Protein AF-H9F7H3-F1 (afdb_monomer)

InterPro domains:
  IPR000157 Toll/interleukin-1 receptor homology (TIR) domain [PF01582] (1-124)
  IPR000157 Toll/interleukin-1 receptor homology (TIR) domain [PS50104] (1-115)
  IPR000157 Toll/interleukin-1 receptor homology (TIR) domain [SM00255] (1-116)
  IPR035897 Toll/interleukin-1 receptor homology (TIR) domain superfamily [G3DSA:3.40.50.10140] (1-124)
  IPR035897 Toll/interleukin-1 receptor homology (TIR) domain superfamily [SSF52200] (2-114)

Structure (mmCIF, N/CA/C/O backbone):
data_AF-H9F7H3-F1
#
_entry.id   AF-H9F7H3-F1
#
loop_
_atom_site.group_PDB
_atom_site.id
_atom_site.type_symbol
_atom_site.label_atom_id
_atom_site.label_alt_id
_atom_site.label_comp_id
_atom_site.label_asym_id
_atom_site.label_entity_id
_atom_site.label_seq_id
_atom_site.pdbx_PDB_ins_code
_atom_site.Cartn_x
_atom_site.Cartn_y
_atom_site.Cartn_z
_atom_site.occupancy
_atom_site.B_iso_or_equiv
_atom_site.auth_seq_id
_atom_site.auth_comp_id
_atom_site.auth_asym_id
_atom_site.auth_atom_id
_atom_site.pdbx_PDB_model_num
ATOM 1 N N . GLN A 1 1 ? -25.879 -1.742 -9.396 1.00 50.62 1 GLN A N 1
ATOM 2 C CA . GLN A 1 1 ? -24.872 -1.428 -10.436 1.00 50.62 1 GLN A CA 1
ATOM 3 C C . GLN A 1 1 ? -23.527 -1.192 -9.769 1.00 50.62 1 GLN A C 1
ATOM 5 O O . GLN A 1 1 ? -23.482 -0.483 -8.768 1.00 50.62 1 GLN A O 1
ATOM 10 N N . ASN A 1 2 ? -22.461 -1.813 -10.280 1.00 67.69 2 ASN A N 1
ATOM 11 C CA . ASN A 1 2 ? -21.109 -1.614 -9.762 1.00 67.69 2 ASN A CA 1
ATOM 12 C C . ASN A 1 2 ? -20.598 -0.232 -10.203 1.00 67.69 2 ASN A C 1
ATOM 14 O O . ASN A 1 2 ? -20.666 0.097 -11.383 1.00 67.69 2 ASN A O 1
ATOM 18 N N . ARG A 1 3 ? -20.167 0.601 -9.251 1.00 82.81 3 ARG A N 1
ATOM 19 C CA . ARG A 1 3 ? -19.780 2.006 -9.495 1.00 82.81 3 ARG A CA 1
ATOM 20 C C . ARG A 1 3 ? -18.271 2.197 -9.663 1.00 82.81 3 ARG A C 1
ATOM 22 O O . ARG A 1 3 ? -17.821 3.334 -9.800 1.00 82.81 3 ARG A O 1
ATOM 29 N N . PHE A 1 4 ? -17.501 1.115 -9.592 1.00 89.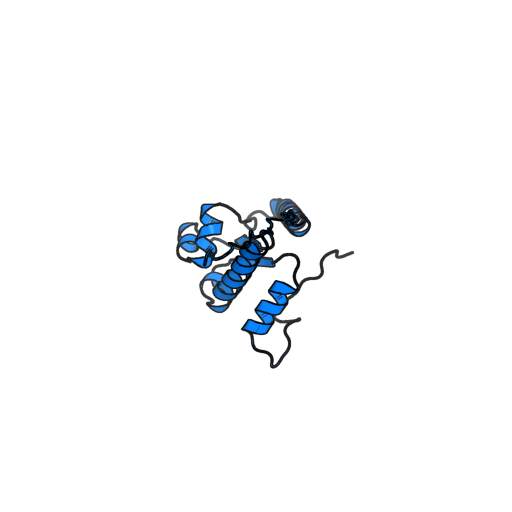62 4 PHE A N 1
ATOM 30 C CA . PHE A 1 4 ? -16.047 1.149 -9.633 1.00 89.62 4 PHE A CA 1
ATOM 31 C C . PHE A 1 4 ? -15.521 0.309 -10.790 1.00 89.62 4 PHE A C 1
ATOM 33 O O . PHE A 1 4 ? -15.837 -0.875 -10.893 1.00 89.62 4 PHE A O 1
ATOM 40 N N . ASN A 1 5 ? -14.669 0.928 -11.602 1.00 91.81 5 ASN A N 1
ATOM 41 C CA . ASN A 1 5 ? -13.799 0.224 -12.532 1.00 91.81 5 ASN A CA 1
ATOM 42 C C . ASN A 1 5 ? -12.477 -0.013 -11.803 1.00 91.81 5 ASN A C 1
ATOM 44 O O . ASN A 1 5 ? -11.889 0.931 -11.272 1.00 91.81 5 ASN A O 1
ATOM 48 N N . LEU A 1 6 ? -12.063 -1.272 -11.718 1.00 92.94 6 LEU A N 1
ATOM 49 C CA . LEU A 1 6 ? -10.855 -1.690 -11.011 1.00 92.94 6 LEU A CA 1
ATOM 50 C C . LEU A 1 6 ? -9.824 -2.149 -12.033 1.00 92.94 6 LEU A C 1
ATOM 52 O O . LEU A 1 6 ? -10.215 -2.806 -12.993 1.00 92.94 6 LEU A O 1
ATOM 56 N N . CYS A 1 7 ? -8.557 -1.821 -11.797 1.00 93.88 7 CYS A N 1
ATOM 57 C CA . CYS A 1 7 ? -7.424 -2.311 -12.572 1.00 93.88 7 CYS A CA 1
ATOM 58 C C . CYS A 1 7 ? -6.719 -3.421 -11.780 1.00 93.88 7 CYS A C 1
ATOM 60 O O . CYS A 1 7 ? -6.399 -3.218 -10.606 1.00 93.88 7 CYS A O 1
ATOM 62 N N . PHE A 1 8 ? -6.509 -4.578 -12.405 1.00 92.25 8 PHE A N 1
ATOM 63 C CA . PHE A 1 8 ? -5.792 -5.715 -11.830 1.00 92.25 8 PHE A CA 1
ATOM 64 C C . PHE A 1 8 ? -4.680 -6.176 -12.765 1.00 92.25 8 PHE A C 1
ATOM 66 O O . PHE A 1 8 ? -4.889 -6.268 -13.970 1.00 92.25 8 PHE A O 1
ATOM 73 N N . GLU A 1 9 ? -3.538 -6.542 -12.187 1.00 89.31 9 GLU A N 1
ATOM 74 C CA . GLU A 1 9 ? -2.376 -7.059 -12.915 1.00 89.31 9 GLU A CA 1
ATOM 75 C C . GLU A 1 9 ? -2.729 -8.229 -13.839 1.00 89.31 9 GLU A C 1
ATOM 77 O O . GLU A 1 9 ? -2.504 -8.157 -15.041 1.00 89.31 9 GLU A O 1
ATOM 82 N N . GLU A 1 10 ? -3.379 -9.266 -13.309 1.00 87.50 10 GLU A N 1
ATOM 83 C CA . GLU A 1 10 ? -3.681 -10.496 -14.058 1.00 87.50 10 GLU A CA 1
ATOM 84 C C . GLU A 1 10 ? -4.645 -10.298 -15.240 1.00 87.50 10 GLU A C 1
ATOM 86 O O . GLU A 1 10 ? -4.743 -11.167 -16.104 1.00 87.50 10 GLU A O 1
ATOM 91 N N . ARG A 1 11 ? -5.393 -9.187 -15.267 1.00 93.06 11 ARG A N 1
ATOM 92 C CA . ARG A 1 11 ? -6.447 -8.949 -16.263 1.00 93.06 11 ARG A CA 1
ATOM 93 C C . ARG A 1 11 ? -6.129 -7.806 -17.215 1.00 93.06 11 ARG A C 1
ATOM 95 O O . ARG A 1 11 ? -6.469 -7.892 -18.389 1.00 93.06 11 ARG A O 1
ATOM 102 N N . ASP A 1 12 ? -5.548 -6.732 -16.693 1.00 93.44 12 ASP A N 1
ATOM 103 C CA . ASP A 1 12 ? -5.489 -5.445 -17.380 1.00 93.44 12 ASP A CA 1
ATOM 104 C C . ASP A 1 12 ? -4.055 -5.060 -17.794 1.00 93.44 12 ASP A C 1
ATOM 106 O O . ASP A 1 12 ? -3.883 -4.066 -18.495 1.00 93.44 12 ASP A O 1
ATOM 110 N N . PHE A 1 13 ? -3.027 -5.823 -17.393 1.00 93.19 13 PHE A N 1
ATOM 111 C CA . PHE A 1 13 ? -1.653 -5.578 -17.846 1.00 93.19 13 PHE A CA 1
ATOM 112 C C . PHE A 1 13 ? -1.448 -6.049 -19.283 1.00 93.19 13 PHE A C 1
ATOM 114 O O . PHE A 1 13 ? -1.951 -7.093 -19.700 1.00 93.19 13 PHE A O 1
ATOM 121 N N . VAL A 1 14 ? -0.666 -5.277 -20.034 1.00 93.06 14 VAL A N 1
ATOM 122 C CA . VAL A 1 14 ? -0.371 -5.554 -21.437 1.00 93.06 14 VAL A CA 1
ATOM 123 C C . VAL A 1 14 ? 0.707 -6.642 -21.521 1.00 93.06 14 VAL A C 1
ATOM 125 O O . VAL A 1 14 ? 1.814 -6.446 -21.006 1.00 93.06 14 VAL A O 1
ATOM 128 N N . PRO A 1 15 ? 0.432 -7.792 -22.167 1.00 91.06 15 PRO A N 1
ATOM 129 C CA . PRO A 1 15 ? 1.436 -8.831 -22.360 1.00 91.06 15 PRO A CA 1
ATOM 130 C C . PRO A 1 15 ? 2.590 -8.337 -23.237 1.00 91.06 15 PRO A C 1
ATOM 132 O O . PRO A 1 15 ? 2.366 -7.690 -24.258 1.00 91.06 15 PRO A O 1
ATOM 135 N N . GLY A 1 16 ? 3.822 -8.686 -22.869 1.00 90.56 16 GLY A N 1
ATOM 136 C CA . GLY A 1 16 ? 5.028 -8.280 -23.600 1.00 90.56 16 GLY A CA 1
ATOM 137 C C . GLY A 1 16 ? 5.584 -6.910 -23.203 1.00 90.56 16 GLY A C 1
ATOM 138 O O . GLY A 1 16 ? 6.728 -6.619 -23.541 1.00 90.56 16 GLY A O 1
ATOM 139 N N . GLU A 1 17 ? 4.832 -6.114 -22.438 1.00 90.00 17 GLU A N 1
ATOM 140 C CA . GLU A 1 17 ? 5.340 -4.886 -21.824 1.00 90.00 17 GLU A CA 1
ATOM 141 C C . GLU A 1 17 ? 6.123 -5.158 -20.538 1.00 90.00 17 GLU A C 1
ATOM 143 O O . GLU A 1 17 ? 5.939 -6.174 -19.857 1.00 90.00 17 GLU A O 1
ATOM 148 N N . ASN A 1 18 ? 7.004 -4.220 -20.181 1.00 89.94 18 ASN A N 1
ATOM 149 C CA . ASN A 1 18 ? 7.753 -4.303 -18.932 1.00 89.94 18 ASN A CA 1
ATOM 150 C C . ASN A 1 18 ? 6.786 -4.271 -17.733 1.00 89.94 18 ASN A C 1
ATOM 152 O O . ASN A 1 18 ? 5.895 -3.426 -17.655 1.00 89.94 18 ASN A O 1
ATOM 156 N N . HIS A 1 19 ? 6.980 -5.172 -16.768 1.00 87.38 19 HIS A N 1
ATOM 157 C CA . HIS A 1 19 ? 6.131 -5.272 -15.577 1.00 87.38 19 HIS A CA 1
ATOM 158 C C . HIS A 1 19 ? 6.056 -3.959 -14.780 1.00 87.38 19 HIS A C 1
ATOM 160 O O . HIS A 1 19 ? 4.972 -3.532 -14.389 1.00 87.38 19 HIS A O 1
ATOM 166 N N . ILE A 1 20 ? 7.184 -3.254 -14.639 1.00 88.19 20 ILE A N 1
ATOM 167 C CA . ILE A 1 20 ? 7.252 -1.941 -13.981 1.00 88.19 20 ILE A CA 1
ATOM 168 C C . ILE A 1 20 ? 6.461 -0.897 -14.769 1.00 88.19 20 ILE A C 1
ATOM 170 O O . ILE A 1 20 ? 5.760 -0.089 -14.162 1.00 88.19 20 ILE A O 1
ATOM 174 N N . ALA A 1 21 ? 6.550 -0.914 -16.103 1.00 91.12 21 ALA A N 1
ATOM 175 C CA . ALA A 1 21 ? 5.803 0.014 -16.951 1.00 91.12 21 ALA A CA 1
ATOM 176 C C . ALA A 1 21 ? 4.293 -0.203 -16.792 1.00 91.12 21 ALA A C 1
ATOM 178 O O . ALA A 1 21 ? 3.569 0.742 -16.497 1.00 91.12 21 ALA A O 1
ATOM 179 N N . ASN A 1 22 ? 3.840 -1.460 -16.830 1.00 93.25 22 ASN A N 1
ATOM 180 C CA . ASN A 1 22 ? 2.443 -1.812 -16.574 1.00 93.25 22 ASN A CA 1
ATOM 181 C C . ASN A 1 22 ? 1.959 -1.339 -15.189 1.00 93.25 22 ASN A C 1
ATOM 183 O O . ASN A 1 22 ? 0.862 -0.791 -15.065 1.00 93.25 22 ASN A O 1
ATOM 187 N N . ILE A 1 23 ? 2.778 -1.499 -14.142 1.00 91.25 23 ILE A N 1
ATOM 188 C CA . ILE A 1 23 ? 2.462 -0.990 -12.799 1.00 91.25 23 ILE A CA 1
ATOM 189 C C . ILE A 1 23 ? 2.353 0.536 -12.805 1.00 91.25 23 ILE A C 1
ATOM 191 O O . ILE A 1 23 ? 1.403 1.078 -12.240 1.00 91.25 23 ILE A O 1
ATOM 195 N N . GLN A 1 24 ? 3.308 1.242 -13.412 1.00 89.88 24 GLN A N 1
ATOM 196 C CA . GLN A 1 24 ? 3.284 2.703 -13.489 1.00 89.88 24 GLN A CA 1
ATOM 197 C C . GLN A 1 24 ? 2.056 3.195 -14.256 1.00 89.88 24 GLN A C 1
ATOM 199 O O . GLN A 1 24 ? 1.357 4.081 -13.767 1.00 89.88 24 GLN A O 1
ATOM 204 N N . ASP A 1 25 ? 1.718 2.571 -15.378 1.00 91.94 25 ASP A N 1
ATOM 205 C CA . ASP A 1 25 ? 0.539 2.918 -16.165 1.00 91.94 25 ASP A CA 1
ATOM 206 C C . ASP A 1 25 ? -0.753 2.671 -15.384 1.00 91.94 25 ASP A C 1
ATOM 208 O O . ASP A 1 25 ? -1.623 3.545 -15.324 1.00 91.94 25 ASP A O 1
ATOM 212 N N . ALA A 1 26 ? -0.878 1.524 -14.714 1.00 92.88 26 ALA A N 1
ATOM 213 C CA . ALA A 1 26 ? -2.016 1.233 -13.847 1.00 92.88 26 ALA A CA 1
ATOM 214 C C . ALA A 1 26 ? -2.119 2.245 -12.700 1.00 92.88 26 ALA A C 1
ATOM 216 O O . ALA A 1 26 ? -3.212 2.737 -12.392 1.00 92.88 26 ALA A O 1
ATOM 217 N N . ILE A 1 27 ? -0.980 2.602 -12.097 1.00 91.06 27 ILE A N 1
ATOM 218 C CA . ILE A 1 27 ? -0.892 3.627 -11.065 1.00 91.06 27 ILE A CA 1
ATOM 219 C C . ILE A 1 27 ? -1.389 4.946 -11.623 1.00 91.06 27 ILE A C 1
ATOM 221 O O . ILE A 1 27 ? -2.273 5.489 -10.980 1.00 91.06 27 ILE A O 1
ATOM 225 N N . TRP A 1 28 ? -0.893 5.439 -12.767 1.00 88.75 28 TRP A N 1
ATOM 226 C CA . TRP A 1 28 ? -1.207 6.754 -13.358 1.00 88.75 28 TRP A CA 1
ATOM 227 C C . TRP A 1 28 ? -2.642 6.869 -13.884 1.00 88.75 28 TRP A C 1
ATOM 229 O O . TRP A 1 28 ? -3.293 7.904 -13.703 1.00 88.75 28 TRP A O 1
ATOM 239 N N . ASN A 1 29 ? -3.188 5.791 -14.435 1.00 90.31 29 ASN A N 1
ATOM 240 C CA . ASN A 1 29 ? -4.555 5.771 -14.952 1.00 90.31 29 ASN A CA 1
ATOM 241 C C . ASN A 1 29 ? -5.615 5.547 -13.859 1.00 90.31 29 ASN A C 1
ATOM 243 O O . ASN A 1 29 ? -6.806 5.773 -14.081 1.00 90.31 29 ASN A O 1
ATOM 247 N N . SER A 1 30 ? -5.204 5.164 -12.646 1.00 91.00 30 SER A N 1
ATOM 248 C CA . SER A 1 30 ? -6.116 4.963 -11.518 1.00 91.00 30 SER A CA 1
ATOM 249 C C . SER A 1 30 ? -6.340 6.242 -10.712 1.00 91.00 30 SER A C 1
ATOM 251 O O . SER A 1 30 ? -5.407 6.907 -10.278 1.00 91.00 30 SER A O 1
ATOM 253 N N . ARG A 1 31 ? -7.603 6.568 -10.411 1.00 89.56 31 ARG A N 1
ATOM 254 C CA . ARG A 1 31 ? -7.945 7.688 -9.504 1.00 89.56 31 ARG A CA 1
ATOM 255 C C . ARG A 1 31 ? -7.533 7.415 -8.055 1.00 89.56 31 ARG A C 1
ATOM 257 O O . ARG A 1 31 ? -7.269 8.334 -7.291 1.00 89.56 31 ARG A O 1
ATOM 264 N N . LYS A 1 32 ? -7.590 6.152 -7.642 1.00 92.12 32 LYS A N 1
ATOM 265 C CA . LYS A 1 32 ? -7.228 5.689 -6.302 1.00 92.12 32 LYS A CA 1
ATOM 266 C C . LYS A 1 32 ? -6.482 4.380 -6.438 1.00 92.12 32 LYS A C 1
ATOM 268 O O . LYS A 1 32 ? -6.836 3.562 -7.279 1.00 92.12 32 LYS A O 1
ATOM 273 N N . ILE A 1 33 ? -5.507 4.186 -5.572 1.00 93.38 33 ILE A N 1
ATOM 274 C CA . ILE A 1 33 ? -4.671 2.999 -5.499 1.00 93.38 33 ILE A CA 1
ATOM 275 C C . ILE A 1 33 ? -4.954 2.374 -4.142 1.00 93.38 33 ILE A C 1
ATOM 277 O O . ILE A 1 33 ? -4.778 3.024 -3.112 1.00 93.38 33 ILE A O 1
ATOM 281 N N . VAL A 1 34 ? -5.435 1.135 -4.136 1.00 94.75 34 VAL A N 1
ATOM 282 C CA . VAL A 1 34 ? -5.718 0.390 -2.907 1.00 94.75 34 VAL A CA 1
ATOM 283 C C . VAL A 1 34 ? -4.694 -0.728 -2.792 1.00 94.75 34 VAL A C 1
ATOM 285 O O . VAL A 1 34 ? -4.717 -1.666 -3.580 1.00 94.75 34 VAL A O 1
ATOM 288 N N . CYS A 1 35 ? -3.800 -0.638 -1.811 1.00 94.62 35 CYS A N 1
ATOM 289 C CA . CYS A 1 35 ? -2.783 -1.658 -1.572 1.00 94.62 35 CYS A CA 1
ATOM 290 C C . CYS A 1 35 ? -3.203 -2.567 -0.417 1.00 94.62 35 CYS A C 1
ATOM 292 O O . CYS A 1 35 ? -3.372 -2.103 0.715 1.00 94.62 35 CYS A O 1
ATOM 294 N N . LEU A 1 36 ? -3.336 -3.864 -0.702 1.00 95.44 36 LEU A N 1
ATOM 295 C CA . LEU A 1 36 ? -3.652 -4.899 0.282 1.00 95.44 36 LEU A CA 1
ATOM 296 C C . LEU A 1 36 ? -2.357 -5.460 0.886 1.00 95.44 36 LEU A C 1
ATOM 298 O O . LEU A 1 36 ? -1.716 -6.354 0.340 1.00 95.44 36 LEU A O 1
ATOM 302 N N . VAL A 1 37 ? -1.965 -4.924 2.035 1.00 95.81 37 VAL A N 1
ATOM 303 C CA . VAL A 1 37 ? -0.731 -5.276 2.735 1.00 95.81 37 VAL A CA 1
ATOM 304 C C . VAL A 1 37 ? -0.964 -6.501 3.613 1.00 95.81 37 VAL A C 1
ATOM 306 O O . VAL A 1 37 ? -1.544 -6.418 4.695 1.00 95.81 37 VAL A O 1
ATOM 309 N N . SER A 1 38 ? -0.486 -7.644 3.133 1.00 95.50 38 SER A N 1
ATOM 310 C CA . SER A 1 38 ? -0.469 -8.932 3.832 1.00 95.50 38 SER A CA 1
ATOM 311 C C . SER A 1 38 ? 0.967 -9.377 4.144 1.00 95.50 38 SER A C 1
ATOM 313 O O . SER A 1 38 ? 1.936 -8.741 3.734 1.00 95.50 38 SER A O 1
ATOM 315 N N . ARG A 1 39 ? 1.150 -10.503 4.848 1.00 93.69 39 ARG A N 1
ATOM 316 C CA . ARG A 1 39 ? 2.499 -11.079 5.042 1.00 93.69 39 ARG A CA 1
ATOM 317 C C . ARG A 1 39 ? 3.195 -11.414 3.720 1.00 93.69 39 ARG A C 1
ATOM 319 O O . ARG A 1 39 ? 4.411 -11.287 3.650 1.00 93.69 39 ARG A O 1
ATOM 326 N N . HIS A 1 40 ? 2.443 -11.846 2.706 1.00 93.06 40 HIS A N 1
ATOM 327 C CA . HIS A 1 40 ? 2.989 -12.162 1.384 1.00 93.06 40 HIS A CA 1
ATOM 328 C C . HIS A 1 40 ? 3.456 -10.894 0.675 1.00 93.06 40 HIS A C 1
ATOM 330 O O . HIS A 1 40 ? 4.590 -10.845 0.218 1.00 93.06 40 HIS A O 1
ATOM 336 N N . PHE A 1 41 ? 2.645 -9.837 0.729 1.00 94.06 41 PHE A N 1
ATOM 337 C CA . PHE A 1 41 ? 2.997 -8.519 0.202 1.00 94.06 41 PHE A CA 1
ATOM 338 C C . PHE A 1 41 ? 4.327 -7.995 0.768 1.00 94.06 41 PHE A C 1
ATOM 340 O O . PHE A 1 41 ? 5.140 -7.444 0.044 1.00 94.06 41 PHE A O 1
ATOM 347 N N . LEU A 1 42 ? 4.575 -8.179 2.071 1.00 92.38 42 LEU A N 1
ATOM 348 C CA . LEU A 1 42 ? 5.816 -7.722 2.715 1.00 92.38 42 LEU A CA 1
ATOM 349 C C . LEU A 1 42 ? 7.059 -8.541 2.333 1.00 92.38 42 LEU A C 1
ATOM 351 O O . LEU A 1 42 ? 8.179 -8.092 2.567 1.00 92.38 42 LEU A O 1
ATOM 355 N N . ARG A 1 43 ? 6.870 -9.761 1.822 1.00 90.38 43 ARG A N 1
ATOM 356 C CA . ARG A 1 43 ? 7.957 -10.645 1.373 1.00 90.38 43 ARG A CA 1
ATOM 357 C C . ARG A 1 43 ? 8.247 -10.491 -0.114 1.00 90.38 43 ARG A C 1
ATOM 359 O O . ARG A 1 43 ? 9.355 -10.801 -0.534 1.00 90.38 43 ARG A O 1
ATOM 366 N N . ASP A 1 44 ? 7.262 -10.037 -0.875 1.00 87.38 44 ASP A N 1
ATOM 367 C CA . ASP A 1 44 ? 7.381 -9.810 -2.303 1.00 87.38 44 ASP A CA 1
ATOM 368 C C . ASP A 1 44 ? 7.978 -8.423 -2.583 1.00 87.38 44 ASP A C 1
ATOM 370 O O . ASP A 1 44 ? 7.397 -7.384 -2.255 1.00 87.38 44 ASP A O 1
ATOM 374 N N . GLY A 1 45 ? 9.172 -8.414 -3.177 1.00 84.62 45 GLY A N 1
ATOM 375 C CA . GLY A 1 45 ? 9.880 -7.187 -3.533 1.00 84.62 45 GLY A CA 1
ATOM 376 C C . GLY A 1 45 ? 9.088 -6.326 -4.516 1.00 84.62 45 GLY A C 1
ATOM 377 O O . GLY A 1 45 ? 9.048 -5.107 -4.346 1.00 84.62 45 GLY A O 1
ATOM 378 N N . TRP A 1 46 ? 8.379 -6.956 -5.456 1.00 86.25 46 TRP A N 1
ATOM 379 C CA . TRP A 1 46 ? 7.568 -6.258 -6.454 1.00 86.25 46 TRP A CA 1
ATOM 380 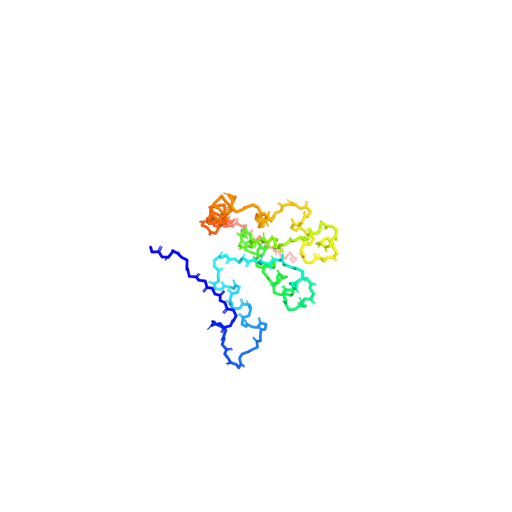C C . TRP A 1 46 ? 6.422 -5.485 -5.809 1.00 86.25 46 TRP A C 1
ATOM 382 O O . TRP A 1 46 ? 6.208 -4.313 -6.115 1.00 86.25 46 TRP A O 1
ATOM 392 N N . CYS A 1 47 ? 5.735 -6.094 -4.841 1.00 89.75 47 CYS A N 1
ATOM 393 C CA . CYS A 1 47 ? 4.687 -5.434 -4.065 1.00 89.75 47 CYS A CA 1
ATOM 394 C C . CYS A 1 47 ? 5.194 -4.169 -3.344 1.00 89.75 47 CYS A C 1
ATOM 396 O O . CYS A 1 47 ? 4.536 -3.123 -3.360 1.00 89.75 47 CYS A O 1
ATOM 398 N N . LEU A 1 48 ? 6.367 -4.244 -2.705 1.00 90.56 48 LEU A N 1
ATOM 399 C CA . LEU A 1 48 ? 6.968 -3.110 -1.991 1.00 90.56 48 LEU A CA 1
ATOM 400 C C . LEU A 1 48 ? 7.452 -2.006 -2.939 1.00 90.56 48 LEU A C 1
ATOM 402 O O . LEU A 1 48 ? 7.384 -0.821 -2.591 1.00 90.56 48 LEU A O 1
ATOM 406 N N . GLU A 1 49 ? 7.926 -2.381 -4.122 1.00 89.12 49 GLU A N 1
ATOM 407 C CA . GLU A 1 49 ? 8.339 -1.451 -5.167 1.00 89.12 49 GLU A CA 1
ATOM 408 C C . GLU A 1 49 ? 7.128 -0.735 -5.782 1.00 89.12 49 GLU A C 1
ATOM 410 O O . GLU A 1 49 ? 7.082 0.498 -5.789 1.00 89.12 49 GLU A O 1
ATOM 415 N N . ALA A 1 50 ? 6.077 -1.475 -6.152 1.00 89.88 50 ALA A N 1
ATOM 416 C CA . ALA A 1 50 ? 4.802 -0.924 -6.614 1.00 89.88 50 ALA A CA 1
ATOM 417 C C . ALA A 1 50 ? 4.193 0.054 -5.595 1.00 89.88 50 ALA A C 1
ATOM 419 O O . ALA A 1 50 ? 3.731 1.143 -5.950 1.00 89.88 50 ALA A O 1
ATOM 420 N N . PHE A 1 51 ? 4.249 -0.288 -4.303 1.00 92.19 51 PHE A N 1
ATOM 421 C CA . PHE A 1 51 ? 3.829 0.613 -3.229 1.00 92.19 51 PHE A CA 1
ATOM 422 C C . PHE A 1 51 ? 4.632 1.913 -3.214 1.00 92.19 51 PHE A C 1
ATOM 424 O O . PHE A 1 51 ? 4.065 2.989 -3.026 1.00 92.19 51 PHE A O 1
ATOM 431 N N . SER A 1 52 ? 5.944 1.823 -3.420 1.00 90.62 52 SER A N 1
ATOM 432 C CA . SER A 1 52 ? 6.833 2.986 -3.430 1.00 90.62 52 SER A CA 1
ATOM 433 C C . SER A 1 52 ? 6.524 3.909 -4.615 1.00 90.62 52 SER A C 1
ATOM 435 O O . SER A 1 52 ? 6.461 5.126 -4.435 1.00 90.62 52 SER A O 1
ATOM 437 N N . TYR A 1 53 ? 6.208 3.358 -5.793 1.00 89.50 53 TYR A N 1
ATOM 438 C CA . TYR A 1 53 ? 5.705 4.148 -6.926 1.00 89.50 53 TYR A CA 1
ATOM 439 C C . TYR A 1 53 ? 4.374 4.839 -6.606 1.00 89.50 53 TYR A C 1
ATOM 441 O O . TYR A 1 53 ? 4.215 6.038 -6.853 1.00 89.50 53 TYR A O 1
ATOM 449 N N . ALA A 1 54 ? 3.434 4.120 -5.986 1.00 90.69 54 ALA A N 1
ATOM 450 C CA . ALA A 1 54 ? 2.144 4.681 -5.595 1.00 90.69 54 ALA A CA 1
ATOM 451 C C . ALA A 1 54 ? 2.287 5.810 -4.557 1.00 90.69 54 ALA A C 1
ATOM 453 O O . ALA A 1 54 ? 1.570 6.814 -4.610 1.00 90.69 54 ALA A O 1
ATOM 454 N N . GLN A 1 55 ? 3.239 5.682 -3.628 1.00 89.44 55 GLN A N 1
ATOM 455 C CA . GLN A 1 55 ? 3.601 6.751 -2.699 1.00 89.44 55 GLN A CA 1
ATOM 456 C C . GLN A 1 55 ? 4.192 7.961 -3.415 1.00 89.44 55 GLN A C 1
ATOM 458 O O . GLN A 1 55 ? 3.800 9.086 -3.105 1.00 89.44 55 GLN A O 1
ATOM 463 N N . GLY A 1 56 ? 5.092 7.737 -4.378 1.00 87.69 56 GLY A N 1
ATOM 464 C CA . GLY A 1 56 ? 5.661 8.789 -5.217 1.00 87.69 56 GLY A CA 1
ATOM 465 C C . GLY A 1 56 ? 4.571 9.631 -5.877 1.00 87.69 56 GLY A C 1
ATOM 466 O O . GLY A 1 56 ? 4.566 10.851 -5.710 1.00 87.69 56 GLY A O 1
ATOM 467 N N . ARG A 1 57 ? 3.579 8.979 -6.501 1.00 85.25 57 ARG A N 1
ATOM 468 C CA . ARG A 1 57 ? 2.410 9.659 -7.081 1.00 85.25 57 ARG A CA 1
ATOM 469 C C . ARG A 1 57 ? 1.614 10.453 -6.037 1.00 85.25 57 ARG A C 1
ATOM 471 O O . ARG A 1 57 ? 1.236 11.601 -6.264 1.00 85.25 57 ARG A O 1
ATOM 478 N N . CYS A 1 58 ? 1.349 9.854 -4.875 1.00 82.38 58 CYS A N 1
ATOM 479 C CA . CYS A 1 58 ? 0.606 10.509 -3.794 1.00 82.38 58 CYS A CA 1
ATOM 480 C C . CYS A 1 58 ? 1.295 11.803 -3.316 1.00 82.38 58 CYS A C 1
ATOM 482 O O . CYS A 1 58 ? 0.620 12.781 -2.988 1.00 82.38 58 CYS A O 1
ATOM 484 N N . LEU A 1 59 ? 2.632 11.815 -3.294 1.00 79.31 59 LEU A N 1
ATOM 485 C CA . LEU A 1 59 ? 3.437 12.972 -2.907 1.00 79.31 59 LEU A CA 1
ATOM 486 C C . LEU A 1 59 ? 3.526 14.025 -4.022 1.00 79.31 59 LEU A C 1
ATOM 488 O O . LEU A 1 59 ? 3.365 15.209 -3.732 1.00 79.31 59 LEU A O 1
ATOM 492 N N . SER A 1 60 ? 3.740 13.621 -5.280 1.00 74.06 60 SER A N 1
ATOM 493 C CA . SER A 1 60 ? 3.888 14.540 -6.423 1.00 74.06 60 SER A CA 1
ATOM 494 C C . SER A 1 60 ? 2.594 15.283 -6.765 1.00 74.06 60 SER A C 1
ATOM 496 O O . SER A 1 60 ? 2.597 16.473 -7.107 1.00 74.06 60 SER A O 1
ATOM 498 N N . ASP A 1 61 ? 1.461 14.595 -6.646 1.00 67.50 61 ASP A N 1
ATOM 499 C CA . ASP A 1 61 ? 0.159 15.171 -6.965 1.00 67.50 61 ASP A CA 1
ATOM 500 C C . ASP A 1 61 ? -0.495 15.856 -5.762 1.00 67.50 61 ASP A C 1
ATOM 502 O O . ASP A 1 61 ? -1.507 16.527 -5.941 1.00 67.50 61 ASP A O 1
ATOM 506 N N . LEU A 1 62 ? 0.091 15.751 -4.556 1.00 58.41 62 LEU A N 1
ATOM 507 C CA . LEU A 1 62 ? -0.502 16.178 -3.273 1.00 58.41 62 LEU A CA 1
ATOM 508 C C . LEU A 1 62 ? -1.916 15.610 -3.049 1.00 58.41 62 LEU A C 1
ATOM 510 O O . LEU A 1 62 ? -2.715 16.128 -2.260 1.00 58.41 62 LEU A O 1
ATOM 514 N N . ASN A 1 63 ? -2.208 14.504 -3.724 1.00 63.72 63 ASN A N 1
ATOM 515 C CA . ASN A 1 63 ? -3.512 13.881 -3.759 1.00 63.72 63 ASN A CA 1
ATOM 516 C C . ASN A 1 63 ? -3.494 12.650 -2.862 1.00 63.72 63 ASN A C 1
ATOM 518 O O . ASN A 1 63 ? -2.557 11.859 -2.887 1.00 63.72 63 ASN A O 1
ATOM 522 N N . SER A 1 64 ? -4.547 12.460 -2.060 1.00 66.94 64 SER A N 1
ATOM 523 C CA . SER A 1 64 ? -4.756 11.236 -1.269 1.00 66.94 64 SER A CA 1
ATOM 524 C C . SER A 1 64 ? -5.161 10.071 -2.183 1.00 66.94 64 SER A C 1
ATOM 526 O O . SER A 1 64 ? -6.284 9.569 -2.090 1.00 66.94 64 SER A O 1
ATOM 528 N N . ALA A 1 65 ? -4.290 9.719 -3.127 1.00 82.75 65 ALA A N 1
ATOM 529 C CA . ALA A 1 65 ? -4.516 8.688 -4.128 1.00 82.75 65 ALA A C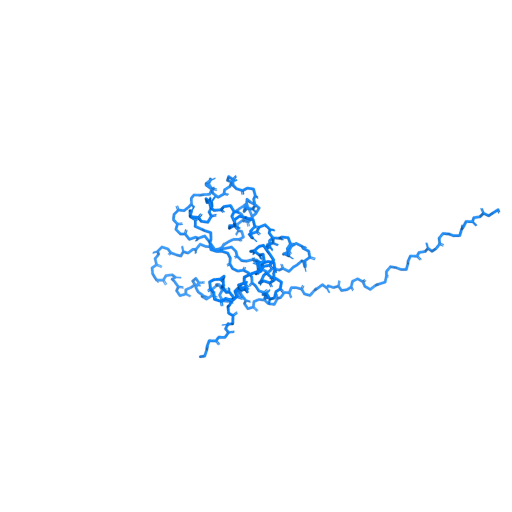A 1
ATOM 530 C C . ALA A 1 65 ? -4.301 7.285 -3.543 1.00 82.75 65 ALA A C 1
ATOM 532 O O . ALA A 1 65 ? -5.002 6.360 -3.933 1.00 82.75 65 ALA A O 1
ATOM 533 N N . LEU A 1 66 ? -3.394 7.134 -2.571 1.00 91.88 66 LEU A N 1
ATOM 534 C CA . LEU A 1 66 ? -3.027 5.844 -1.986 1.00 91.88 66 LEU A CA 1
ATOM 535 C C . LEU A 1 66 ? -3.818 5.525 -0.706 1.00 91.88 66 LEU A C 1
ATOM 537 O O . LEU A 1 66 ? -3.825 6.300 0.251 1.00 91.88 66 LEU A O 1
ATOM 541 N N . ILE A 1 67 ? -4.443 4.350 -0.685 1.00 94.12 67 ILE A N 1
ATOM 542 C CA . ILE A 1 67 ? -5.160 3.760 0.446 1.00 94.12 67 ILE A CA 1
ATOM 543 C C . ILE A 1 67 ? -4.454 2.454 0.817 1.00 94.12 67 ILE A C 1
ATOM 545 O O . ILE A 1 67 ? -4.402 1.515 0.025 1.00 94.12 67 ILE A O 1
ATOM 549 N N . MET A 1 68 ? -3.928 2.378 2.037 1.00 95.50 68 MET A N 1
ATOM 550 C CA . MET A 1 68 ? -3.312 1.162 2.567 1.00 95.50 68 MET A CA 1
ATOM 551 C C . MET A 1 68 ? -4.342 0.372 3.381 1.00 95.50 68 MET A C 1
ATOM 553 O O . MET A 1 68 ? -4.947 0.912 4.310 1.00 95.50 68 MET A O 1
ATOM 557 N N . VAL A 1 69 ? -4.517 -0.910 3.063 1.00 97.19 69 VAL A N 1
ATOM 558 C CA . VAL A 1 69 ? -5.361 -1.848 3.813 1.00 97.19 69 VAL A CA 1
ATOM 559 C C . VAL A 1 69 ? -4.485 -2.981 4.328 1.00 97.19 69 VAL A C 1
ATOM 561 O O . VAL A 1 69 ? -3.883 -3.700 3.545 1.00 97.19 69 VAL A O 1
ATOM 564 N N . VAL A 1 70 ? -4.417 -3.163 5.641 1.00 96.56 70 VAL A N 1
ATOM 565 C CA . VAL A 1 70 ? -3.694 -4.269 6.273 1.00 96.56 70 VAL A CA 1
ATOM 566 C C . VAL A 1 70 ? -4.623 -5.475 6.374 1.00 96.56 70 VAL A C 1
ATOM 568 O O . VAL A 1 70 ? -5.700 -5.371 6.964 1.00 96.56 70 VAL A O 1
ATOM 571 N N . VAL A 1 71 ? -4.200 -6.608 5.815 1.00 95.31 71 VAL A N 1
ATOM 572 C CA . VAL A 1 71 ? -4.972 -7.856 5.782 1.00 95.31 71 VAL A CA 1
ATOM 573 C C . VAL A 1 71 ? -4.245 -8.943 6.573 1.00 95.31 71 VAL A C 1
ATOM 575 O O . VAL A 1 71 ? -3.078 -9.254 6.315 1.00 95.31 71 VAL A O 1
ATOM 578 N N . GLY A 1 72 ? -4.965 -9.541 7.524 1.00 91.12 72 GLY A N 1
ATOM 579 C CA . GLY A 1 72 ? -4.467 -10.590 8.410 1.00 91.12 72 GLY A CA 1
ATOM 580 C C . GLY A 1 72 ? -3.714 -10.072 9.639 1.00 91.12 72 GLY A C 1
ATOM 581 O O . GLY A 1 72 ? -3.538 -8.870 9.850 1.00 91.12 72 GLY A O 1
ATOM 582 N N . SER A 1 73 ? -3.245 -11.012 10.461 1.00 88.38 73 SER A N 1
ATOM 583 C CA . SER A 1 73 ? -2.526 -10.732 11.705 1.00 88.38 73 SER A CA 1
ATOM 584 C C . SER A 1 73 ? -1.084 -10.293 11.427 1.00 88.38 73 SER A C 1
ATOM 586 O O . SER A 1 73 ? -0.162 -11.109 11.305 1.00 88.38 73 SER A O 1
ATOM 588 N N . LEU A 1 74 ? -0.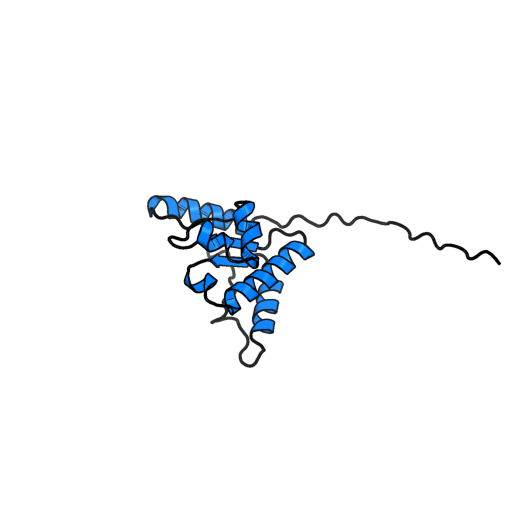915 -8.976 11.285 1.00 91.81 74 LEU A N 1
ATOM 589 C CA . LEU A 1 74 ? 0.360 -8.275 11.131 1.00 91.81 74 LEU A CA 1
ATOM 590 C C . LEU A 1 74 ? 0.578 -7.313 12.300 1.00 91.81 74 LEU A C 1
ATOM 592 O O . LEU A 1 74 ? -0.190 -6.363 12.501 1.00 91.81 74 LEU A O 1
ATOM 596 N N . SER A 1 75 ? 1.655 -7.535 13.055 1.00 90.69 75 SER A N 1
ATOM 597 C CA . SER A 1 75 ? 2.025 -6.642 14.150 1.00 90.69 75 SER A CA 1
ATOM 598 C C . SER A 1 75 ? 2.584 -5.323 13.618 1.00 90.69 75 SER A C 1
ATOM 600 O O . SER A 1 75 ? 3.160 -5.249 12.529 1.00 90.69 75 SER A O 1
ATOM 602 N N . GLN A 1 76 ? 2.463 -4.258 14.414 1.00 89.25 76 GLN A N 1
ATOM 603 C CA . GLN A 1 76 ? 3.047 -2.965 14.057 1.00 89.25 76 GLN A CA 1
ATOM 604 C C . GLN A 1 76 ? 4.564 -3.074 13.856 1.00 89.25 76 GLN A C 1
ATOM 606 O O . GLN A 1 76 ? 5.100 -2.465 12.938 1.00 89.25 76 GLN A O 1
ATOM 611 N N . TYR A 1 77 ? 5.244 -3.906 14.649 1.00 91.50 77 TYR A N 1
ATOM 612 C CA . TYR A 1 77 ? 6.673 -4.171 14.492 1.00 91.50 77 TYR A CA 1
ATOM 613 C C . TYR A 1 77 ? 7.011 -4.766 13.120 1.00 91.50 77 TYR A C 1
ATOM 615 O O . TYR A 1 77 ? 7.948 -4.301 12.478 1.00 91.50 77 TYR A O 1
ATOM 623 N N . GLN A 1 78 ? 6.236 -5.745 12.638 1.00 91.62 78 GLN A N 1
ATOM 624 C CA . GLN A 1 78 ? 6.442 -6.326 11.307 1.00 91.62 78 GLN A CA 1
ATOM 625 C C . GLN A 1 78 ? 6.286 -5.276 10.208 1.00 91.62 78 GLN A C 1
ATOM 627 O O . GLN A 1 78 ? 7.134 -5.194 9.330 1.00 91.62 78 GLN A O 1
ATOM 632 N N . LEU A 1 79 ? 5.257 -4.433 10.293 1.00 92.06 79 LEU A N 1
ATOM 633 C CA . LEU A 1 79 ? 5.021 -3.370 9.317 1.00 92.06 79 LEU A CA 1
ATOM 634 C C . LEU A 1 79 ? 6.142 -2.312 9.331 1.00 92.06 79 LEU A C 1
ATOM 636 O O . LEU A 1 79 ? 6.625 -1.890 8.286 1.00 92.06 79 LEU A O 1
ATOM 640 N N . MET A 1 80 ? 6.601 -1.915 10.518 1.00 91.62 80 MET A N 1
ATOM 641 C CA . MET A 1 80 ? 7.610 -0.866 10.707 1.00 91.62 80 MET A CA 1
ATOM 642 C C . MET A 1 80 ? 9.013 -1.242 10.209 1.00 91.62 80 MET A C 1
ATOM 644 O O . MET A 1 80 ? 9.841 -0.347 10.032 1.00 91.62 80 MET A O 1
ATOM 648 N N . LYS A 1 81 ? 9.291 -2.533 9.973 1.00 91.75 81 LYS A N 1
ATOM 649 C CA . LYS A 1 81 ? 10.559 -2.995 9.379 1.00 91.75 81 LYS A CA 1
ATOM 650 C C . LYS A 1 81 ? 10.743 -2.541 7.934 1.00 91.75 81 LYS A C 1
ATOM 652 O O . LYS A 1 81 ? 11.876 -2.425 7.478 1.00 91.75 81 LYS A O 1
ATOM 657 N N . HIS A 1 82 ? 9.651 -2.289 7.221 1.00 90.31 82 HIS A N 1
ATOM 658 C CA . HIS A 1 82 ? 9.683 -1.966 5.801 1.00 90.31 82 HIS A CA 1
ATOM 659 C C . HIS A 1 82 ? 9.613 -0.450 5.617 1.00 90.31 82 HIS A C 1
ATOM 661 O O . HIS A 1 82 ? 8.600 0.178 5.927 1.00 90.31 82 HIS A O 1
ATOM 667 N N . GLN A 1 83 ? 10.701 0.141 5.112 1.00 88.56 83 GLN A N 1
ATOM 668 C CA . GLN A 1 83 ? 10.841 1.597 4.971 1.00 88.56 83 GLN A CA 1
ATOM 669 C C . GLN A 1 83 ? 9.718 2.221 4.134 1.00 88.56 83 GLN A C 1
ATOM 671 O O . GLN A 1 83 ? 9.186 3.258 4.525 1.00 88.56 83 GLN A O 1
ATOM 676 N N . SER A 1 84 ? 9.307 1.559 3.047 1.00 86.81 84 SER A N 1
ATOM 677 C CA . SER A 1 84 ? 8.250 2.041 2.151 1.00 86.81 84 SER A CA 1
ATOM 678 C C . SER A 1 84 ? 6.931 2.268 2.898 1.00 86.81 84 SER A C 1
ATOM 680 O O . SER A 1 84 ? 6.367 3.355 2.863 1.00 86.81 84 SER A O 1
ATOM 682 N N . ILE A 1 85 ? 6.458 1.309 3.692 1.00 91.12 85 ILE A N 1
ATOM 683 C CA . ILE A 1 85 ? 5.177 1.445 4.411 1.00 91.12 85 ILE A CA 1
ATOM 684 C C . ILE A 1 85 ? 5.291 2.144 5.776 1.00 91.12 85 ILE A C 1
ATOM 686 O O . ILE A 1 85 ? 4.278 2.584 6.325 1.00 91.12 85 ILE A O 1
ATOM 690 N N . ARG A 1 86 ? 6.500 2.294 6.334 1.00 91.38 86 ARG A N 1
ATOM 691 C CA . ARG A 1 86 ? 6.735 2.820 7.693 1.00 91.38 86 ARG A CA 1
ATOM 692 C C . ARG A 1 86 ? 6.037 4.156 7.955 1.00 91.38 86 ARG A C 1
ATOM 694 O O . ARG A 1 86 ? 5.433 4.330 9.012 1.00 91.38 86 ARG A O 1
ATOM 701 N N . GLY A 1 87 ? 6.072 5.078 6.992 1.00 89.75 87 GLY A N 1
ATOM 702 C CA . GLY A 1 87 ? 5.433 6.390 7.127 1.00 89.75 87 GLY A CA 1
ATOM 703 C C . GLY A 1 87 ? 3.910 6.313 7.305 1.00 89.75 87 GLY A C 1
ATOM 704 O O . GLY A 1 87 ? 3.349 7.041 8.124 1.00 89.75 87 GLY A O 1
ATOM 705 N N . PHE A 1 88 ? 3.245 5.393 6.598 1.00 89.69 88 PHE A N 1
ATOM 706 C CA . PHE A 1 88 ? 1.801 5.157 6.730 1.00 89.69 88 PHE A CA 1
ATOM 707 C C . PHE A 1 88 ? 1.463 4.560 8.096 1.00 89.69 88 PHE A C 1
ATOM 709 O O . PHE A 1 88 ? 0.477 4.947 8.726 1.00 89.69 88 PHE A O 1
ATOM 716 N N . VAL A 1 89 ? 2.310 3.651 8.579 1.00 92.25 89 VAL A N 1
ATOM 717 C CA . VAL A 1 89 ? 2.124 2.972 9.864 1.00 92.25 89 VAL A CA 1
ATOM 718 C C . VAL A 1 89 ? 2.286 3.947 11.030 1.00 92.25 89 VAL A C 1
ATOM 720 O O . VAL A 1 89 ? 1.449 3.953 11.931 1.00 92.25 89 VAL A O 1
ATOM 723 N N . GLN A 1 90 ? 3.315 4.802 10.998 1.00 91.69 90 GLN A N 1
ATOM 724 C CA . GLN A 1 90 ? 3.572 5.819 12.028 1.00 91.69 90 GLN A CA 1
ATOM 725 C C . GLN A 1 90 ? 2.441 6.840 12.138 1.00 91.69 90 GLN A C 1
ATOM 727 O O . GLN A 1 90 ? 2.053 7.214 13.240 1.00 91.69 90 GLN A O 1
ATOM 732 N N . LYS A 1 91 ? 1.891 7.268 10.998 1.00 89.81 91 LYS A N 1
ATOM 733 C CA . LYS A 1 91 ? 0.784 8.232 10.945 1.00 89.81 91 LYS A CA 1
ATOM 734 C C . LYS A 1 91 ? -0.591 7.583 11.137 1.00 89.81 91 LYS A C 1
ATOM 736 O O . LYS A 1 91 ? -1.596 8.281 11.062 1.00 89.81 91 LYS A O 1
ATOM 741 N N . GLN A 1 92 ? -0.643 6.261 11.324 1.00 89.69 92 GLN A N 1
ATOM 742 C CA . GLN A 1 92 ? -1.877 5.471 11.388 1.00 89.69 92 GLN A CA 1
ATOM 743 C C . GLN A 1 92 ? -2.818 5.705 10.188 1.00 89.69 92 GLN A C 1
ATOM 745 O O . GLN A 1 92 ? -4.041 5.697 10.313 1.00 89.69 92 GLN A O 1
ATOM 750 N N . GLN A 1 93 ? -2.249 5.901 8.996 1.00 89.56 93 GLN A N 1
ATOM 751 C CA . GLN A 1 93 ? -2.987 6.201 7.764 1.00 89.56 93 GLN A CA 1
ATOM 752 C C . GLN A 1 93 ? -3.333 4.932 6.979 1.00 89.56 93 GLN A C 1
ATOM 754 O O . GLN A 1 93 ? -3.051 4.826 5.790 1.00 89.56 93 GLN A O 1
ATOM 759 N N . TYR A 1 94 ? -3.934 3.948 7.639 1.00 93.38 94 TYR A N 1
ATOM 760 C CA . TYR A 1 94 ? -4.325 2.692 7.005 1.00 93.38 94 TYR A CA 1
ATOM 761 C C . TYR A 1 94 ? -5.638 2.166 7.578 1.00 93.38 94 TYR A C 1
ATOM 763 O O . TYR A 1 94 ? -6.058 2.522 8.681 1.00 93.38 94 TYR A O 1
ATOM 771 N N . LEU A 1 95 ? -6.298 1.311 6.808 1.00 95.38 95 LEU A N 1
ATOM 772 C CA . LEU A 1 95 ? -7.435 0.524 7.262 1.00 95.38 95 LEU A CA 1
ATOM 773 C C . LEU A 1 95 ? -6.946 -0.863 7.673 1.00 95.38 95 LEU A C 1
ATOM 775 O O . LEU A 1 95 ? -6.001 -1.386 7.089 1.00 95.38 95 LEU A O 1
ATOM 779 N N . ARG A 1 96 ? -7.592 -1.473 8.664 1.00 95.56 96 ARG A N 1
ATOM 780 C CA . ARG A 1 96 ? -7.428 -2.898 8.962 1.00 95.56 96 ARG A CA 1
ATOM 781 C C . ARG A 1 96 ? -8.652 -3.641 8.470 1.00 95.56 96 ARG A C 1
ATOM 783 O O . ARG A 1 96 ? -9.766 -3.172 8.690 1.00 95.56 96 ARG A O 1
ATOM 790 N N . TRP A 1 97 ? -8.423 -4.767 7.807 1.00 96.00 97 TRP A N 1
ATOM 791 C CA . TRP A 1 97 ? -9.484 -5.723 7.541 1.00 96.00 97 TRP A CA 1
ATOM 792 C C . TRP A 1 97 ? -10.049 -6.229 8.882 1.00 96.00 97 TRP A C 1
ATOM 794 O O . TRP A 1 97 ? -9.247 -6.563 9.760 1.00 96.00 97 TRP A O 1
ATOM 804 N N . PRO A 1 98 ? -11.378 -6.238 9.071 1.00 95.25 98 PRO A N 1
ATOM 805 C CA . PRO A 1 98 ? -11.985 -6.669 10.325 1.00 95.25 98 PRO A CA 1
ATOM 806 C C . PRO A 1 98 ? -11.805 -8.175 10.551 1.00 95.25 98 PRO A C 1
ATOM 808 O O . PRO A 1 98 ? -11.829 -8.961 9.604 1.00 95.25 98 PRO A O 1
ATOM 811 N N . GLU A 1 99 ? -11.633 -8.571 11.812 1.00 91.62 99 GLU A N 1
ATOM 812 C CA . GLU A 1 99 ? -11.623 -9.986 12.214 1.00 91.62 99 GLU A CA 1
ATOM 813 C C . GLU A 1 99 ? -13.056 -10.518 12.361 1.00 91.62 99 GLU A C 1
ATOM 815 O O . GLU A 1 99 ? -13.345 -11.646 11.961 1.00 91.62 99 GLU A O 1
ATOM 820 N N . ASP A 1 100 ? -13.969 -9.666 12.834 1.00 94.56 100 ASP A N 1
ATOM 821 C CA . ASP A 1 100 ? -15.381 -9.982 12.997 1.00 94.56 100 ASP A CA 1
ATOM 822 C C . ASP A 1 100 ? -16.186 -9.710 11.721 1.00 94.56 100 ASP A C 1
ATOM 824 O O . ASP A 1 100 ? -16.185 -8.611 11.159 1.00 94.56 100 ASP A O 1
ATOM 828 N N . LEU A 1 101 ? -16.963 -10.707 11.288 1.00 93.19 101 LEU A N 1
ATOM 829 C CA . LEU A 1 101 ? -17.810 -10.600 10.092 1.00 93.19 101 LEU A CA 1
ATOM 830 C C . LEU A 1 101 ? -18.862 -9.485 10.197 1.00 93.19 101 LEU A C 1
ATOM 832 O O . LEU A 1 101 ? -19.276 -8.929 9.180 1.00 93.19 101 LEU A O 1
ATOM 836 N N . GLN A 1 102 ? -19.268 -9.135 11.419 1.00 96.00 102 GLN A N 1
ATOM 837 C CA . GLN A 1 102 ? -20.236 -8.070 11.688 1.00 96.00 102 GLN A CA 1
ATOM 838 C C . GLN A 1 102 ? -19.699 -6.688 11.273 1.00 96.00 102 GLN A C 1
ATOM 840 O O . GLN A 1 102 ? -20.467 -5.833 10.832 1.00 96.00 102 GLN A O 1
ATOM 845 N N . ASP A 1 103 ? -18.377 -6.498 11.300 1.00 95.88 103 ASP A N 1
ATOM 846 C CA . ASP A 1 103 ? -17.733 -5.224 10.975 1.00 95.88 103 ASP A CA 1
ATOM 847 C C . ASP A 1 103 ? -17.395 -5.070 9.486 1.00 95.88 103 ASP A C 1
ATOM 849 O O . ASP A 1 103 ? -17.019 -3.983 9.033 1.00 95.88 103 ASP A O 1
ATOM 853 N N . VAL A 1 104 ? -1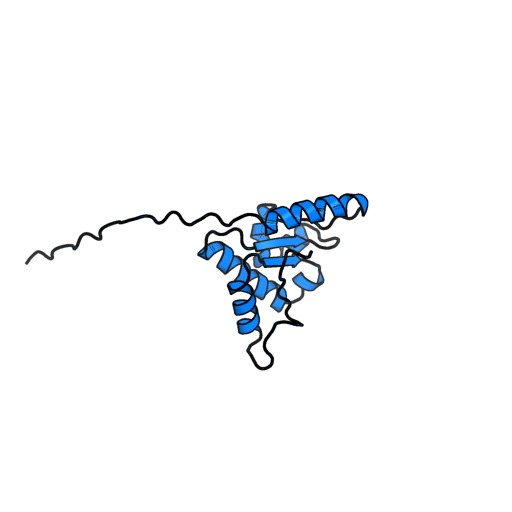7.561 -6.128 8.682 1.00 96.31 104 VAL A N 1
ATOM 854 C CA . VAL A 1 104 ? -17.264 -6.110 7.238 1.00 96.31 104 VAL A CA 1
ATOM 855 C C . VAL A 1 104 ? -18.075 -5.030 6.524 1.00 96.31 104 VAL A C 1
ATOM 857 O O . VAL A 1 104 ? -17.532 -4.296 5.697 1.00 96.31 104 VAL A O 1
ATOM 860 N N . GLY A 1 105 ? -19.353 -4.865 6.876 1.00 96.56 105 GLY A N 1
ATOM 861 C CA . GLY A 1 105 ? -20.201 -3.823 6.292 1.00 96.56 105 GLY A CA 1
ATOM 862 C C . GLY A 1 105 ? -19.663 -2.414 6.557 1.00 96.56 105 GLY A C 1
ATOM 863 O O . GLY A 1 105 ? -19.558 -1.597 5.637 1.00 96.56 105 GLY A O 1
ATOM 864 N N . TRP A 1 106 ? -19.250 -2.143 7.798 1.00 96.44 106 TRP A N 1
ATOM 865 C CA . TRP A 1 106 ? -18.653 -0.864 8.180 1.00 96.44 106 TRP A CA 1
ATOM 866 C C . TRP A 1 106 ? -17.313 -0.625 7.477 1.00 96.44 106 TRP A C 1
ATOM 868 O O . TRP A 1 106 ? -17.070 0.467 6.952 1.00 96.44 106 TRP A O 1
ATOM 878 N N . PHE A 1 107 ? -16.464 -1.653 7.396 1.00 97.19 107 PHE A N 1
ATOM 879 C CA . PHE A 1 107 ? -15.191 -1.585 6.685 1.00 97.19 107 PHE A CA 1
ATOM 880 C C . PHE A 1 107 ? -15.393 -1.235 5.205 1.00 97.19 107 PHE A C 1
ATOM 882 O O . PHE A 1 107 ? -14.772 -0.292 4.705 1.00 97.19 107 PHE A O 1
ATOM 889 N N . LEU A 1 108 ? -16.289 -1.944 4.510 1.00 95.50 108 LEU A N 1
ATOM 890 C CA . LEU A 1 108 ? -16.581 -1.702 3.094 1.00 95.50 108 LEU A CA 1
ATOM 891 C C . LEU A 1 108 ? -17.147 -0.299 2.870 1.00 95.50 108 LEU A C 1
ATOM 893 O O . LEU A 1 108 ? -16.766 0.376 1.910 1.00 95.50 108 LEU A O 1
ATOM 897 N N . HIS A 1 109 ? -18.005 0.177 3.775 1.00 94.88 109 HIS A N 1
ATOM 898 C CA . HIS A 1 109 ? -18.513 1.543 3.732 1.00 94.88 109 HIS A CA 1
ATOM 899 C C . HIS A 1 109 ? -17.376 2.569 3.844 1.00 94.88 109 HIS A C 1
ATOM 901 O O . HIS A 1 109 ? -17.260 3.462 3.002 1.00 94.88 109 HIS A O 1
ATOM 907 N N . LYS A 1 110 ? -16.488 2.412 4.832 1.00 95.06 110 LYS A N 1
ATOM 908 C CA . LYS A 1 110 ? -15.336 3.299 5.047 1.00 95.06 110 LYS A CA 1
ATOM 909 C C . LYS A 1 110 ? -14.358 3.281 3.870 1.00 95.06 110 LYS A C 1
ATOM 911 O O . LYS A 1 110 ? -13.902 4.341 3.438 1.00 95.06 110 LYS A O 1
ATOM 916 N N . LEU A 1 111 ? -14.058 2.102 3.324 1.00 94.94 111 LEU A N 1
ATOM 917 C CA . LEU A 1 111 ? -13.203 1.958 2.147 1.00 94.94 111 LEU A CA 1
ATOM 918 C C . LEU A 1 111 ? -13.827 2.650 0.926 1.00 94.94 111 LEU A C 1
ATOM 920 O O . LEU A 1 111 ? -13.161 3.439 0.258 1.00 94.94 111 LEU A O 1
ATOM 924 N N . SER A 1 112 ? -15.122 2.435 0.682 1.00 93.88 112 SER A N 1
ATOM 925 C CA . SER A 1 112 ? -15.863 3.094 -0.399 1.00 93.88 112 SER A CA 1
ATOM 926 C C . SER A 1 112 ? -15.829 4.621 -0.273 1.00 93.88 112 SER A C 1
ATOM 928 O O . SER A 1 112 ? -15.550 5.318 -1.250 1.00 93.88 112 SER A O 1
ATOM 930 N N . GLN A 1 113 ? -16.015 5.159 0.937 1.00 92.25 113 GLN A N 1
ATOM 931 C CA . GLN A 1 113 ? -15.894 6.598 1.190 1.00 92.25 113 GLN A CA 1
ATOM 932 C C . GLN A 1 113 ? -14.499 7.135 0.843 1.00 92.25 113 GLN A C 1
ATOM 934 O O . GLN A 1 113 ? -14.390 8.189 0.215 1.00 92.25 113 GLN A O 1
ATOM 939 N N . GLN A 1 114 ? -13.429 6.423 1.214 1.00 91.69 114 GLN A N 1
ATOM 940 C CA . GLN A 1 114 ? -12.063 6.832 0.871 1.00 91.69 114 GLN A CA 1
ATOM 941 C C . GLN A 1 114 ? -11.810 6.786 -0.639 1.00 91.69 114 GLN A C 1
ATOM 943 O O . GLN A 1 114 ? -11.189 7.704 -1.179 1.00 91.69 114 GLN A O 1
ATOM 948 N N . ILE A 1 115 ? -12.343 5.775 -1.331 1.00 92.00 115 ILE A N 1
ATOM 949 C CA . ILE A 1 115 ? -12.234 5.657 -2.789 1.00 92.00 115 ILE A CA 1
ATOM 950 C C . ILE A 1 115 ? -12.990 6.798 -3.493 1.00 92.00 115 ILE A C 1
ATOM 952 O O . ILE A 1 115 ? -12.524 7.357 -4.487 1.00 92.00 115 ILE A O 1
ATOM 956 N N . LEU A 1 116 ? -14.165 7.170 -2.982 1.00 90.56 116 LEU A N 1
ATOM 957 C CA . LEU A 1 116 ? -15.010 8.220 -3.555 1.00 90.56 116 LEU A CA 1
ATOM 958 C C . LEU A 1 116 ? -14.553 9.639 -3.202 1.00 90.56 116 LEU A C 1
ATOM 960 O O . LEU A 1 116 ? -14.958 10.585 -3.883 1.00 90.56 116 LEU A O 1
ATOM 964 N N . LYS A 1 117 ? -13.714 9.804 -2.173 1.00 87.69 117 LYS A N 1
ATOM 965 C CA . LYS A 1 117 ? -13.215 11.108 -1.736 1.00 87.69 117 LYS A CA 1
ATOM 966 C C . LYS A 1 117 ? -12.466 11.799 -2.876 1.00 87.69 117 LYS A C 1
ATOM 968 O O . LYS A 1 117 ? -11.424 11.318 -3.334 1.00 87.69 117 LYS A O 1
ATOM 973 N N . LYS A 1 118 ? -12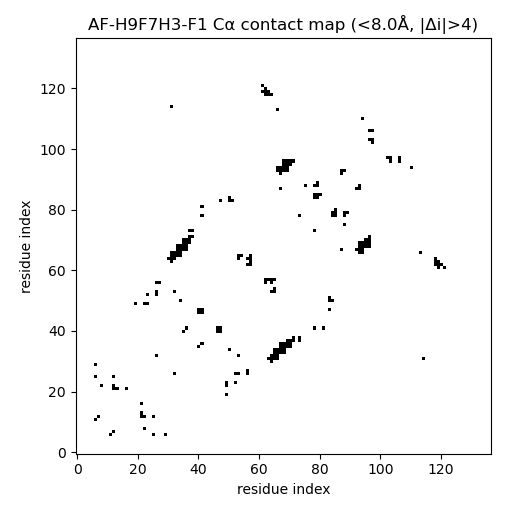.998 12.948 -3.307 1.00 77.94 118 LYS A N 1
ATOM 974 C CA . LYS A 1 118 ? -12.353 13.806 -4.305 1.00 77.94 118 LYS A CA 1
ATOM 975 C C . LYS A 1 118 ? -10.956 14.196 -3.831 1.00 77.94 118 LYS A C 1
ATOM 977 O O . LYS A 1 118 ? -10.716 14.399 -2.639 1.00 77.94 118 LYS A O 1
ATOM 982 N N . GLU A 1 119 ? -10.036 14.244 -4.778 1.00 72.25 119 GLU A N 1
ATOM 983 C CA . GLU A 1 119 ? -8.685 14.725 -4.533 1.00 72.25 119 GLU A CA 1
ATOM 984 C C . GLU A 1 119 ? -8.731 16.222 -4.215 1.00 72.25 119 GLU A C 1
ATOM 986 O O . GLU A 1 119 ? -9.632 16.927 -4.675 1.00 72.25 119 GLU A O 1
ATOM 991 N N . LYS A 1 120 ? -7.823 16.702 -3.358 1.00 63.06 120 LYS A N 1
ATOM 992 C CA . LYS A 1 120 ? -7.743 18.137 -3.084 1.00 63.06 120 LYS A CA 1
ATOM 993 C C . LYS A 1 120 ? -7.183 18.791 -4.340 1.00 63.06 120 LYS A C 1
ATOM 995 O O . LYS A 1 120 ? -6.056 18.504 -4.714 1.00 63.06 120 LYS A O 1
ATOM 1000 N N . GLU A 1 121 ? -7.960 19.650 -4.988 1.00 56.84 121 GLU A N 1
ATOM 1001 C CA . GLU A 1 121 ? -7.459 20.415 -6.128 1.00 56.84 121 GLU A CA 1
ATOM 1002 C C . GLU A 1 121 ? -6.223 21.219 -5.701 1.00 56.84 121 GLU A C 1
ATOM 1004 O O . GLU A 1 121 ? -6.234 21.899 -4.667 1.00 56.84 121 GLU A O 1
ATOM 1009 N N . LYS A 1 122 ? -5.147 21.138 -6.495 1.00 52.88 122 LYS A N 1
ATOM 1010 C CA . LYS A 1 122 ? -4.009 22.050 -6.369 1.00 52.88 122 LYS A CA 1
ATOM 1011 C C . LYS A 1 122 ? -4.565 23.466 -6.542 1.0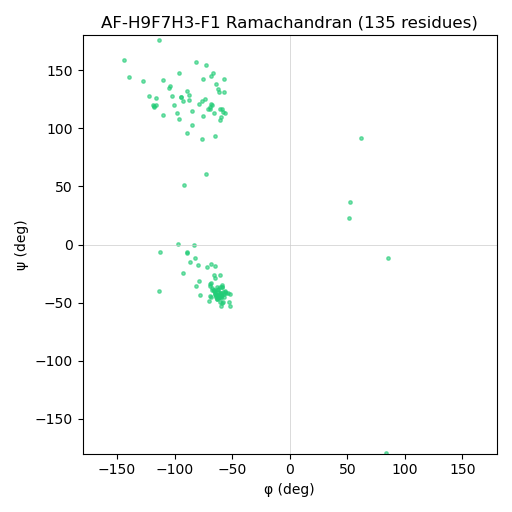0 52.88 122 LYS A C 1
ATOM 1013 O O . LYS A 1 122 ? -5.020 23.811 -7.632 1.00 52.88 122 LYS A O 1
ATOM 1018 N N . LYS A 1 123 ? -4.531 24.301 -5.494 1.00 45.81 123 LYS A N 1
ATOM 1019 C CA . LYS A 1 123 ? -4.635 25.752 -5.695 1.00 45.81 123 LYS A CA 1
ATOM 1020 C C . LYS A 1 123 ? -3.503 26.114 -6.656 1.00 45.81 123 LYS A C 1
ATOM 1022 O O . LYS A 1 123 ? -2.339 25.927 -6.318 1.00 45.81 123 LYS A O 1
ATOM 1027 N N . LYS A 1 124 ? -3.838 26.548 -7.874 1.00 43.50 124 LYS A N 1
ATOM 1028 C CA . LYS A 1 124 ? -2.869 27.200 -8.756 1.00 43.50 124 LYS A CA 1
ATOM 1029 C C . LYS A 1 124 ? -2.404 28.448 -8.014 1.00 43.50 124 LYS A C 1
ATOM 1031 O O . LYS A 1 124 ? -3.179 29.395 -7.909 1.00 43.50 124 LYS A O 1
ATOM 1036 N N . ASP A 1 125 ? -1.177 28.447 -7.505 1.00 45.69 125 ASP A N 1
ATOM 1037 C CA . ASP A 1 125 ? -0.501 29.693 -7.161 1.00 45.69 125 ASP A CA 1
ATOM 1038 C C . ASP A 1 125 ? -0.285 30.447 -8.475 1.00 45.69 125 ASP A C 1
ATOM 1040 O O . ASP A 1 125 ? 0.627 30.182 -9.258 1.00 45.69 125 ASP A O 1
ATOM 1044 N N . SER A 1 126 ? -1.234 31.322 -8.785 1.00 45.09 126 SER A N 1
ATOM 1045 C CA . SER A 1 126 ? -1.155 32.252 -9.895 1.00 45.09 126 SER A CA 1
ATOM 1046 C C . SER A 1 126 ? -0.053 33.276 -9.618 1.00 45.09 126 SER A C 1
ATOM 1048 O O . SER A 1 126 ? -0.163 34.048 -8.670 1.00 45.09 126 SER A O 1
ATOM 1050 N N . ASN A 1 127 ? 0.939 33.311 -10.511 1.00 49.78 127 ASN A N 1
ATOM 1051 C CA . ASN A 1 127 ? 1.86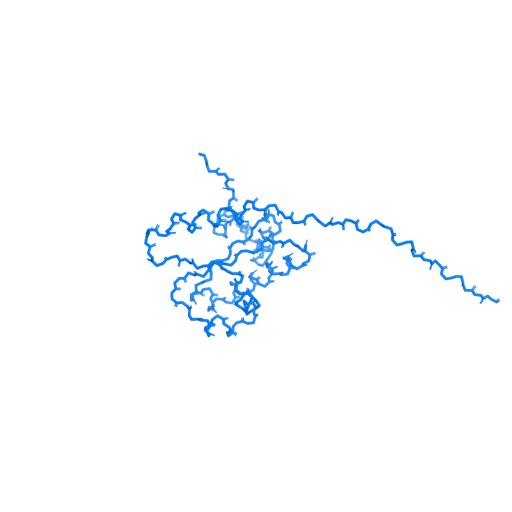5 34.414 -10.786 1.00 49.78 127 ASN A CA 1
ATOM 1052 C C . ASN A 1 127 ? 2.791 34.870 -9.643 1.00 49.78 127 ASN A C 1
ATOM 1054 O O . ASN A 1 127 ? 2.512 35.846 -8.952 1.00 49.78 127 ASN A O 1
ATOM 1058 N N . ILE A 1 128 ? 3.993 34.291 -9.585 1.00 51.28 128 ILE A N 1
ATOM 1059 C CA . ILE A 1 128 ? 5.180 35.049 -9.164 1.00 51.28 128 ILE A CA 1
ATOM 1060 C C . ILE A 1 128 ? 5.870 35.513 -10.455 1.00 51.28 128 ILE A C 1
ATOM 1062 O O . ILE A 1 128 ? 6.423 34.672 -11.166 1.00 51.28 128 ILE A O 1
ATOM 1066 N N . PRO A 1 129 ? 5.835 36.808 -10.819 1.00 44.66 129 PRO A N 1
ATOM 1067 C CA . PRO A 1 129 ? 6.622 37.285 -11.942 1.00 44.66 129 PRO A CA 1
ATOM 1068 C C . PRO A 1 129 ? 8.098 37.221 -11.543 1.00 44.66 129 PRO A C 1
ATOM 1070 O O . PRO A 1 129 ? 8.532 37.890 -10.603 1.00 44.66 129 PRO A O 1
ATOM 1073 N N . LEU A 1 130 ? 8.870 36.390 -12.247 1.00 48.31 130 LEU A N 1
ATOM 1074 C CA . LEU A 1 130 ? 10.326 36.383 -12.151 1.00 48.31 130 LEU A CA 1
ATOM 1075 C C . LEU A 1 130 ? 10.827 37.775 -12.558 1.00 48.31 130 LEU A C 1
ATOM 1077 O O . LEU A 1 130 ? 10.724 38.165 -13.720 1.00 48.31 130 LEU A O 1
ATOM 1081 N N . ARG A 1 131 ? 11.335 38.547 -11.591 1.00 44.19 131 ARG A N 1
ATOM 1082 C CA . ARG A 1 131 ? 12.032 39.806 -11.868 1.00 44.19 131 ARG A CA 1
ATOM 1083 C C . ARG A 1 131 ? 13.324 39.484 -12.612 1.00 44.19 131 ARG A C 1
ATOM 1085 O O . ARG A 1 131 ? 14.232 38.885 -12.043 1.00 44.19 131 ARG A O 1
ATOM 1092 N N . THR A 1 132 ? 13.403 39.902 -13.869 1.00 52.09 132 THR A N 1
ATOM 1093 C CA . THR A 1 132 ? 14.648 39.934 -14.636 1.00 52.09 132 THR A CA 1
ATOM 1094 C C . THR A 1 132 ? 15.631 40.858 -13.921 1.00 52.09 132 THR A C 1
ATOM 1096 O O . THR A 1 132 ? 15.367 42.050 -13.761 1.00 52.09 132 THR A O 1
ATOM 1099 N N . VAL A 1 133 ? 16.750 40.311 -13.451 1.00 51.56 133 VAL A N 1
ATOM 1100 C CA . VAL A 1 133 ? 17.859 41.109 -12.923 1.00 51.56 133 VAL A CA 1
ATOM 1101 C C . VAL A 1 133 ? 18.581 41.709 -14.125 1.00 51.56 133 VAL A C 1
ATOM 1103 O O . VAL A 1 133 ? 19.180 40.981 -14.912 1.00 51.56 133 VAL A O 1
ATOM 1106 N N . ALA A 1 134 ? 18.482 43.027 -14.298 1.00 49.38 134 ALA A N 1
ATOM 1107 C CA . ALA A 1 134 ? 19.290 43.750 -15.269 1.00 49.38 134 ALA A CA 1
ATOM 1108 C C . ALA A 1 134 ? 20.754 43.744 -14.803 1.00 49.38 134 ALA A C 1
ATOM 1110 O O . ALA A 1 134 ? 21.066 44.208 -13.705 1.00 49.38 134 ALA A O 1
ATOM 1111 N N . THR A 1 135 ? 21.640 43.195 -15.630 1.00 48.97 135 THR A N 1
ATOM 1112 C CA . THR A 1 135 ? 23.090 43.298 -15.463 1.00 48.97 135 THR A CA 1
ATOM 1113 C C . THR A 1 135 ? 23.504 44.743 -15.729 1.00 48.97 135 THR A C 1
ATOM 1115 O O . THR A 1 135 ? 23.278 45.266 -16.817 1.00 48.97 135 THR A O 1
ATOM 1118 N N . ILE A 1 136 ? 24.073 45.394 -14.718 1.00 50.59 136 ILE A N 1
ATOM 1119 C CA . ILE A 1 136 ? 24.635 46.742 -14.820 1.00 50.59 136 ILE A CA 1
ATOM 1120 C C . ILE A 1 136 ? 25.987 46.605 -15.537 1.00 50.59 136 ILE A C 1
ATOM 1122 O O . ILE A 1 136 ? 26.815 45.801 -15.104 1.00 50.59 136 ILE A O 1
ATOM 1126 N N . SER A 1 137 ? 26.164 47.319 -16.653 1.00 51.72 137 SER A N 1
ATOM 1127 C CA . SER A 1 137 ? 27.462 47.533 -17.319 1.00 51.72 137 SER A CA 1
ATOM 1128 C C . SER A 1 137 ? 28.135 48.787 -16.781 1.00 51.72 137 SER A C 1
ATOM 1130 O O . SER A 1 137 ? 27.387 49.729 -16.432 1.00 51.72 137 SER A O 1
#

Sequence (137 aa):
QNRFNLCFEERDFVPGENHIANIQDAIWNSRKIVCLVSRHFLRDGWCLEAFSYAQGRCLSDLNSALIMVVVGSLSQYQLMKHQSIRGFVQKQQYLRWPEDLQDVGWFLHKLSQQILKKEKEKKKDSNIPLRTVATIS

Nearest PDB structures (foldseek):
  3j0a-assembly1_A  TM=8.232E-01  e=5.140E-15  Homo sapiens
  7rts-assembly1_A  TM=6.602E-01  e=6.525E-03  Vitis rotundifolia
  3ozi-assembly1_A  TM=6.356E-01  e=5.813E-02  Linum usitatissimum
  6axg-assembly2_D  TM=5.204E-01  e=8.021E-01  Homo sapiens
  5whd-assembly6_D  TM=4.776E-01  e=7.535E-01  Homo sapiens

Mean predicted aligned error: 8.58 Å

pLDDT: mean 84.39, std 15.33, range [43.5, 97.19]

Secondary structure (DSSP, 8-state):
--------HHHHSPTTS-HHHHHHHHHHH-S-EEEEE-HHHHH-HHHHHHHHHHHHHHHHS----EEEEE-SS--HHHHHT-HHHHHHHHTT-EEE--SSGGGHHHHHHHHHHHHHSPPPP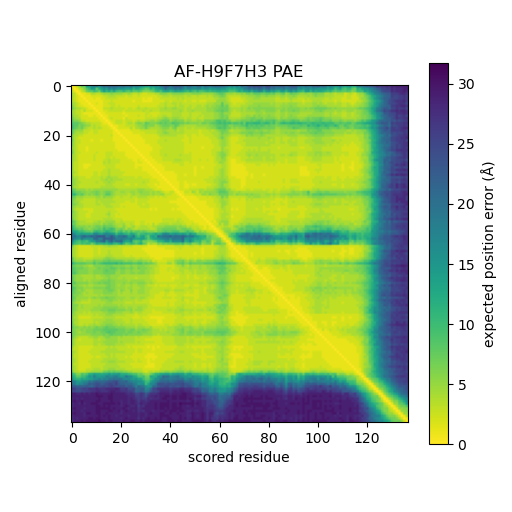------------PPP-

Radius of gyration: 19.28 Å; Cα contacts (8 Å, |Δi|>4): 118; chains: 1; bounding box: 52×60×38 Å

Organism: Macaca mulatta (NCBI:txid9544)

Solvent-accessible surface area (backbone atoms only — not comparable to full-atom values): 8644 Å² total; per-residue (Å²): 131,86,90,72,91,82,87,48,71,97,77,67,50,64,85,92,56,58,68,68,57,44,50,50,52,54,53,71,75,38,82,52,45,79,44,73,46,30,76,64,38,77,69,36,65,65,52,48,48,55,47,43,54,44,49,50,51,24,62,77,64,64,23,82,28,62,44,43,32,38,44,75,101,72,52,70,69,67,50,55,70,39,73,74,53,24,63,40,60,75,69,62,60,58,46,69,62,66,90,51,76,84,45,44,64,58,50,52,50,53,52,50,51,60,67,67,51,75,64,62,75,78,78,76,82,77,79,82,80,81,77,80,80,80,82,85,128

Foldseek 3Di:
DDPDDADDPVPHFDPPDDPVVSLLVNLVPAQADEQEDEPVLLVDPVSLVSLLSNVVVCVVQVWNRYAYEYEDDDDLVNQCVRPSRNVCSVVVRYHYDDPDPVCNVVSVVVVVCSSPDDTDDPPPPPDDPDDDDDDDD